Protein AF-A0A2V5NJH0-F1 (afdb_monomer)

Sequence (97 aa):
MKLWVPIMAPICLWAWLMHFCDLSFNIMPVLHPQGFVLHWFDLAGMALIGGVLAILFLKSFKAHPPYPQKDPRFAETLGVYVPPESATPAQSRGGAK

Solvent-accessible surface area (backbone atoms only — not comparable to full-atom values): 6266 Å² total; per-residue (Å²): 133,90,77,54,63,84,58,52,53,58,50,54,53,49,52,52,51,50,51,53,50,55,52,44,68,70,52,43,54,79,80,37,77,90,54,93,76,91,50,73,63,60,58,48,51,50,49,50,55,53,47,54,50,50,52,53,48,52,54,54,52,69,75,43,78,93,58,77,88,83,48,78,65,51,39,59,78,72,73,44,89,70,82,59,76,88,74,55,75,79,79,72,93,75,80,92,129

Radius of gyration: 25.59 Å; Cα contacts (8 Å, |Δi|>4): 16; chains: 1; bounding box: 43×33×78 Å

pLDDT: mean 79.06, std 15.82, range [35.06, 96.69]

Mean predicted aligned error: 12.41 Å

Foldseek 3Di:
DPDDPVVVVVVVVVVVVVVLVVVQVVPVCVVPVPDRDDDVVSVVVCCVVVVVVVVVVVVVCVVDDVADPPDPCSCVVVVHDDPPPVPDDPPDPDDDD

Structure (mmCIF, N/CA/C/O backbone):
data_AF-A0A2V5NJH0-F1
#
_entry.id   AF-A0A2V5NJH0-F1
#
loop_
_atom_site.group_PDB
_atom_site.id
_atom_site.type_symbol
_atom_site.label_atom_id
_atom_site.label_alt_id
_atom_site.label_comp_id
_atom_site.label_asym_id
_atom_site.label_entity_id
_atom_site.label_seq_id
_atom_site.pdbx_PDB_ins_code
_atom_site.Cartn_x
_atom_site.Cartn_y
_atom_site.Cartn_z
_atom_site.occupancy
_atom_site.B_iso_or_equiv
_atom_site.auth_seq_id
_atom_site.auth_comp_id
_atom_site.auth_asym_id
_atom_site.auth_atom_id
_atom_site.pdbx_PDB_model_num
ATOM 1 N N . MET A 1 1 ? 14.664 14.285 -11.490 1.00 48.03 1 MET A N 1
ATOM 2 C CA . MET A 1 1 ? 14.425 14.381 -10.032 1.00 48.03 1 MET A CA 1
ATOM 3 C C . MET A 1 1 ? 14.506 12.982 -9.435 1.00 48.03 1 MET A C 1
ATOM 5 O O . MET A 1 1 ? 13.625 12.175 -9.698 1.00 48.03 1 MET A O 1
ATOM 9 N N . LYS A 1 2 ? 15.585 12.643 -8.716 1.00 56.44 2 LYS A N 1
ATOM 10 C CA . LYS A 1 2 ? 15.694 11.360 -8.004 1.00 56.44 2 LYS A CA 1
ATOM 11 C C . LYS A 1 2 ? 14.805 11.470 -6.762 1.00 56.44 2 LYS A C 1
ATOM 13 O O . LYS A 1 2 ? 15.243 12.030 -5.767 1.00 56.44 2 LYS A O 1
ATOM 18 N N . LEU A 1 3 ? 13.550 11.034 -6.839 1.00 62.38 3 LEU A N 1
ATOM 19 C CA . LEU A 1 3 ? 12.717 10.862 -5.649 1.00 62.38 3 LEU A CA 1
ATOM 20 C C . LEU A 1 3 ? 13.295 9.690 -4.859 1.00 62.38 3 LEU A C 1
ATOM 22 O O . LEU A 1 3 ? 13.407 8.572 -5.362 1.00 62.38 3 LEU A O 1
ATOM 26 N N . TRP A 1 4 ? 13.754 9.978 -3.648 1.00 76.00 4 TRP A N 1
ATOM 27 C CA . TRP A 1 4 ? 14.340 8.977 -2.776 1.00 76.00 4 TRP A CA 1
ATOM 28 C C . TRP A 1 4 ? 13.206 8.072 -2.292 1.00 76.00 4 TRP A C 1
ATOM 30 O O . TRP A 1 4 ? 12.313 8.522 -1.577 1.00 76.00 4 TRP A O 1
ATOM 40 N N . VAL A 1 5 ? 13.252 6.790 -2.663 1.00 83.12 5 VAL A N 1
ATOM 41 C CA . VAL A 1 5 ? 12.379 5.733 -2.122 1.00 83.12 5 VAL A CA 1
ATOM 42 C C . VAL A 1 5 ? 12.178 5.840 -0.597 1.00 83.12 5 VAL A C 1
ATOM 44 O O . VAL A 1 5 ? 11.029 5.716 -0.169 1.00 83.12 5 VAL A O 1
ATOM 47 N N . PRO A 1 6 ? 13.203 6.155 0.234 1.00 86.12 6 PRO A N 1
ATOM 48 C CA . PRO A 1 6 ? 12.994 6.312 1.677 1.00 86.12 6 PRO A CA 1
ATOM 49 C C . PRO A 1 6 ? 12.105 7.497 2.084 1.00 86.12 6 PRO A C 1
ATOM 51 O O . PRO A 1 6 ? 11.636 7.510 3.212 1.00 86.12 6 PRO A O 1
ATOM 54 N N . ILE A 1 7 ? 11.850 8.473 1.207 1.00 89.19 7 ILE A N 1
ATOM 55 C CA . ILE A 1 7 ? 10.918 9.587 1.461 1.00 89.19 7 ILE A CA 1
ATOM 56 C C . ILE A 1 7 ? 9.512 9.244 0.953 1.00 89.19 7 ILE A C 1
ATOM 58 O O . ILE A 1 7 ? 8.523 9.571 1.602 1.00 89.19 7 ILE A O 1
ATOM 62 N N . MET A 1 8 ? 9.394 8.549 -0.182 1.00 89.56 8 MET A N 1
ATOM 63 C CA . MET A 1 8 ? 8.084 8.141 -0.709 1.00 89.56 8 MET A CA 1
ATOM 64 C C . MET A 1 8 ? 7.385 7.124 0.193 1.00 89.56 8 MET A C 1
ATOM 66 O O . MET A 1 8 ? 6.194 7.265 0.456 1.00 89.56 8 MET A O 1
ATOM 70 N N . ALA A 1 9 ? 8.117 6.121 0.681 1.00 89.81 9 ALA A N 1
ATOM 71 C CA . ALA A 1 9 ? 7.550 5.069 1.519 1.00 89.81 9 ALA A CA 1
ATOM 72 C C . ALA A 1 9 ? 6.801 5.602 2.763 1.00 89.81 9 ALA A C 1
ATOM 74 O O . ALA A 1 9 ? 5.638 5.230 2.938 1.00 89.81 9 ALA A O 1
ATOM 75 N N . PRO A 1 10 ? 7.377 6.493 3.601 1.00 92.81 10 PRO A N 1
ATOM 76 C CA . PRO A 1 10 ? 6.663 7.026 4.757 1.00 92.81 10 PRO A CA 1
ATOM 77 C C . PRO A 1 10 ? 5.470 7.898 4.359 1.00 92.81 10 PRO A C 1
ATOM 79 O O . PRO A 1 10 ? 4.452 7.847 5.038 1.00 92.81 10 PRO A O 1
ATOM 82 N N . ILE A 1 11 ? 5.540 8.645 3.251 1.00 93.19 11 ILE A N 1
ATOM 83 C CA . ILE A 1 11 ? 4.407 9.454 2.774 1.00 93.19 11 ILE A CA 1
ATOM 84 C C . ILE A 1 11 ? 3.248 8.558 2.329 1.00 93.19 11 ILE A C 1
ATOM 86 O O . ILE A 1 11 ? 2.103 8.826 2.684 1.00 93.19 11 ILE A O 1
ATOM 90 N N . CYS A 1 12 ? 3.524 7.478 1.594 1.00 91.75 12 CYS A N 1
ATOM 91 C CA . CYS A 1 12 ? 2.497 6.513 1.202 1.00 91.75 12 CYS A CA 1
ATOM 92 C C . CYS A 1 12 ? 1.846 5.857 2.425 1.00 91.75 12 CYS A C 1
ATOM 94 O O . CYS A 1 12 ? 0.622 5.764 2.482 1.00 91.75 12 CYS A O 1
ATOM 96 N N . LEU A 1 13 ? 2.644 5.450 3.419 1.00 92.19 13 LEU A N 1
ATOM 97 C CA . LEU A 1 13 ? 2.125 4.902 4.676 1.00 92.19 13 LEU A CA 1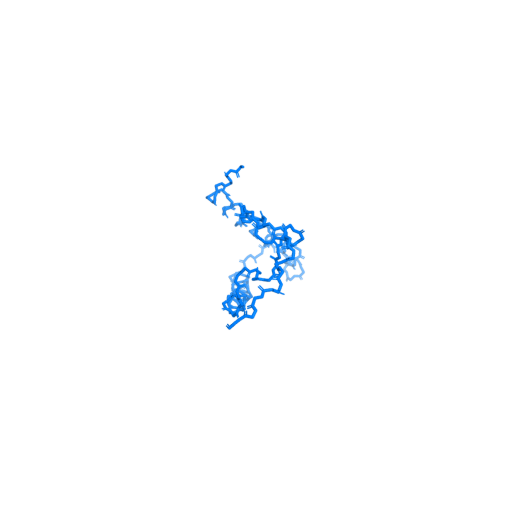
ATOM 98 C C . LEU A 1 13 ? 1.278 5.929 5.437 1.00 92.19 13 LEU A C 1
ATOM 100 O O . LEU A 1 13 ? 0.207 5.591 5.934 1.00 92.19 13 LEU A O 1
ATOM 104 N N . TRP A 1 14 ? 1.724 7.185 5.487 1.00 94.62 14 TRP A N 1
ATOM 105 C CA . TRP A 1 14 ? 1.000 8.271 6.142 1.00 94.62 14 TRP A CA 1
ATOM 106 C C . TRP A 1 14 ? -0.332 8.580 5.456 1.00 94.62 14 TRP A C 1
ATOM 108 O O . TRP A 1 14 ? -1.353 8.721 6.123 1.00 94.62 14 TRP A O 1
ATOM 118 N N . ALA A 1 15 ? -0.343 8.635 4.123 1.00 94.19 15 ALA A N 1
ATOM 119 C CA . ALA A 1 15 ? -1.562 8.819 3.344 1.00 94.19 15 ALA A CA 1
ATOM 120 C C . ALA A 1 15 ? -2.561 7.680 3.593 1.00 94.19 15 ALA A C 1
ATOM 122 O O . ALA A 1 15 ? -3.756 7.925 3.750 1.00 94.19 15 ALA A O 1
ATOM 123 N N . TRP A 1 16 ? -2.070 6.442 3.685 1.00 92.94 16 TRP A N 1
ATOM 124 C CA . TRP A 1 16 ? -2.909 5.282 3.971 1.00 92.94 16 TRP A CA 1
ATOM 125 C C . TRP A 1 16 ? -3.487 5.317 5.393 1.00 92.94 16 TRP A C 1
ATOM 127 O O . TRP A 1 16 ? -4.676 5.060 5.578 1.00 92.94 16 TRP A O 1
ATOM 137 N N . LEU A 1 17 ? -2.686 5.727 6.383 1.00 92.38 17 LEU A N 1
ATOM 138 C CA . LEU A 1 17 ? -3.143 5.937 7.759 1.00 92.38 17 LEU A CA 1
ATOM 139 C C . LEU A 1 17 ? -4.220 7.026 7.837 1.00 92.38 17 LEU A C 1
ATOM 141 O O . LEU A 1 17 ? -5.254 6.822 8.467 1.00 92.38 17 LEU A O 1
ATOM 145 N N . MET A 1 18 ? -4.016 8.157 7.161 1.00 94.88 18 MET A N 1
ATOM 146 C CA . MET A 1 18 ? -5.006 9.238 7.120 1.00 94.88 18 MET A CA 1
ATOM 147 C C . MET A 1 18 ? -6.313 8.792 6.465 1.00 94.88 18 MET A C 1
ATOM 149 O O . MET A 1 18 ? -7.386 9.126 6.960 1.00 94.88 18 MET A O 1
ATOM 153 N N . HIS A 1 19 ? -6.237 7.989 5.402 1.00 91.94 19 HIS A N 1
ATOM 154 C CA . HIS A 1 19 ? -7.422 7.422 4.766 1.00 91.94 19 HIS A CA 1
ATOM 155 C C . HIS A 1 19 ? -8.195 6.483 5.704 1.00 91.94 19 HIS A C 1
ATOM 157 O O . HIS A 1 19 ? -9.423 6.536 5.755 1.00 91.94 19 HIS A O 1
ATOM 163 N N . PHE A 1 20 ? -7.491 5.666 6.493 1.00 89.25 20 PHE A N 1
ATOM 164 C CA . PHE A 1 20 ? -8.121 4.835 7.518 1.00 89.25 20 PHE A CA 1
ATOM 165 C C . PHE A 1 20 ? -8.836 5.683 8.582 1.00 89.25 20 PHE A C 1
ATOM 167 O O . PHE A 1 20 ? -9.970 5.374 8.959 1.00 89.25 20 PHE A O 1
ATOM 174 N N . CYS A 1 21 ? -8.212 6.772 9.041 1.00 88.88 21 CYS A N 1
ATOM 175 C CA . CYS A 1 21 ? -8.837 7.699 9.983 1.00 88.88 21 CYS A CA 1
ATOM 176 C C . CYS A 1 21 ? -10.090 8.366 9.393 1.00 88.88 21 CYS A C 1
ATOM 178 O O . CYS A 1 21 ? -11.125 8.375 10.054 1.00 88.88 21 CYS A O 1
ATOM 180 N N . ASP A 1 22 ? -10.025 8.869 8.158 1.00 90.56 22 ASP A N 1
ATOM 181 C CA . ASP A 1 22 ? -11.156 9.506 7.467 1.00 90.56 22 ASP A CA 1
ATOM 182 C C . ASP A 1 22 ? -12.354 8.553 7.322 1.00 90.56 22 ASP A C 1
ATOM 184 O O . ASP A 1 22 ? -13.492 8.898 7.653 1.00 90.56 22 ASP A O 1
ATOM 188 N N . LEU A 1 23 ? -12.097 7.304 6.926 1.00 88.94 23 LEU A N 1
ATOM 189 C CA . LEU A 1 23 ? -13.133 6.278 6.836 1.00 88.94 23 LEU A CA 1
ATOM 190 C C . LEU A 1 23 ? -13.741 5.960 8.211 1.00 88.94 23 LEU A C 1
ATOM 192 O O . LEU A 1 23 ? -14.959 5.824 8.339 1.00 88.94 23 LEU A O 1
ATOM 196 N N . SER A 1 24 ? -12.902 5.891 9.248 1.00 86.25 24 SER A N 1
ATOM 197 C CA . SER A 1 24 ? -13.349 5.627 10.618 1.00 86.25 24 SER A CA 1
ATOM 198 C C . SER A 1 24 ? -14.249 6.750 11.138 1.00 86.25 24 SER A C 1
ATOM 200 O O . SER A 1 24 ? -15.299 6.464 11.703 1.00 86.25 24 SER A O 1
ATOM 202 N N . PHE A 1 25 ? -13.910 8.018 10.891 1.00 85.00 25 PHE A N 1
ATOM 203 C CA . PHE A 1 25 ? -14.760 9.149 11.284 1.00 85.00 25 PHE A CA 1
ATOM 204 C C . PHE A 1 25 ? -16.112 9.169 10.560 1.00 85.00 25 PHE A C 1
ATOM 206 O O . PHE A 1 25 ? -17.104 9.570 11.165 1.00 85.00 25 PHE A O 1
ATOM 213 N N . ASN A 1 26 ? -16.175 8.714 9.305 1.00 86.44 26 ASN A N 1
ATOM 214 C CA . ASN A 1 26 ? -17.427 8.661 8.546 1.00 86.44 26 ASN A CA 1
ATOM 215 C C . ASN A 1 26 ? -18.328 7.474 8.941 1.00 86.44 26 ASN A C 1
ATOM 217 O O . ASN A 1 26 ? -19.549 7.621 8.979 1.00 86.44 26 ASN A O 1
ATOM 221 N N . ILE A 1 27 ? -17.757 6.300 9.234 1.00 85.69 27 ILE A N 1
ATOM 222 C CA . ILE A 1 27 ? -18.529 5.062 9.471 1.00 85.69 27 ILE A CA 1
ATOM 223 C C . ILE A 1 27 ? -18.837 4.836 10.957 1.00 85.69 27 ILE A C 1
ATOM 225 O O . ILE A 1 27 ? -19.949 4.447 11.317 1.00 85.69 27 ILE A O 1
ATOM 229 N N . MET A 1 28 ? -17.867 5.078 11.840 1.00 81.00 28 MET A N 1
ATOM 230 C CA . MET A 1 28 ? -17.973 4.760 13.264 1.00 81.00 28 MET A CA 1
ATOM 231 C C . MET A 1 28 ? -19.117 5.460 14.025 1.00 81.00 28 MET A C 1
ATOM 233 O O . MET A 1 28 ? -19.727 4.776 14.852 1.00 81.00 28 MET A O 1
ATOM 237 N N . PRO A 1 29 ? -19.494 6.737 13.776 1.00 81.44 29 PRO A N 1
ATOM 238 C CA . PRO A 1 29 ? -20.579 7.375 14.532 1.00 81.44 29 PRO A CA 1
ATOM 239 C C . PRO A 1 29 ? -21.952 6.733 14.290 1.00 81.44 29 PRO A C 1
ATOM 241 O O . PRO A 1 29 ? -22.847 6.893 15.116 1.00 81.44 29 PRO A O 1
ATOM 244 N N . VAL A 1 30 ? -22.121 5.976 13.198 1.00 82.50 30 VAL A N 1
ATOM 245 C CA . VAL A 1 30 ? -23.343 5.193 12.947 1.00 82.50 30 VAL A CA 1
ATOM 246 C C . VAL A 1 30 ? -23.448 4.011 13.911 1.00 82.50 30 VAL A C 1
ATOM 248 O O . VAL A 1 30 ? -24.542 3.663 14.348 1.00 82.50 30 VAL A O 1
ATOM 251 N N . LEU A 1 31 ? -22.316 3.387 14.245 1.00 77.50 31 LEU A N 1
ATOM 252 C CA . LEU A 1 31 ? -22.278 2.171 15.052 1.00 77.50 31 LEU A CA 1
ATOM 253 C C . LEU A 1 31 ? -22.100 2.471 16.548 1.00 77.50 31 LEU A C 1
ATOM 255 O O . LEU A 1 31 ? -22.653 1.760 17.381 1.00 77.50 31 LEU A O 1
ATOM 259 N N . HIS A 1 32 ? -21.324 3.505 16.887 1.00 77.81 32 HIS A N 1
ATOM 260 C CA . HIS A 1 32 ? -20.991 3.895 18.260 1.00 77.81 32 HIS A CA 1
ATOM 261 C C . HIS A 1 32 ? -21.197 5.410 18.440 1.00 77.81 32 HIS A C 1
ATOM 263 O O . HIS A 1 32 ? -20.248 6.188 18.332 1.00 77.81 32 HIS A O 1
ATOM 269 N N . PRO A 1 33 ? -22.431 5.864 18.726 1.00 74.94 33 PRO A N 1
ATOM 270 C CA . PRO A 1 33 ? -22.726 7.290 18.881 1.00 74.94 33 PRO A CA 1
ATOM 271 C C . PRO A 1 33 ? -22.087 7.931 20.128 1.00 74.94 33 PRO A C 1
ATOM 273 O O . PRO A 1 33 ? -22.057 9.154 20.239 1.00 74.94 33 PRO A O 1
ATOM 276 N N . GLN A 1 34 ? -21.568 7.137 21.073 1.00 74.1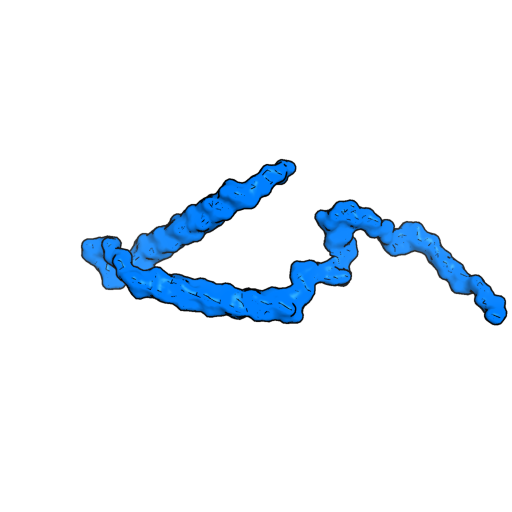2 34 GLN A N 1
ATOM 277 C CA . GLN A 1 34 ? -20.982 7.608 22.335 1.00 74.12 34 GLN A CA 1
ATOM 278 C C . GLN A 1 34 ? -19.503 8.026 22.234 1.00 74.12 34 GLN A C 1
ATOM 280 O O . GLN A 1 34 ? -18.961 8.542 23.212 1.00 74.12 34 GLN A O 1
ATOM 285 N N . GLY A 1 35 ? -18.844 7.830 21.088 1.00 69.44 35 GLY A N 1
ATOM 286 C CA . GLY A 1 35 ? -17.470 8.288 20.870 1.00 69.44 35 GLY A CA 1
ATOM 287 C C . GLY A 1 35 ? -16.648 7.383 19.955 1.00 69.44 35 GLY A C 1
ATOM 288 O O . GLY A 1 35 ? -17.126 6.374 19.444 1.00 69.44 35 GLY A O 1
ATOM 289 N N . PHE A 1 36 ? -15.383 7.754 19.758 1.00 74.75 36 PHE A N 1
ATOM 290 C CA . PHE A 1 36 ? -14.439 6.989 18.946 1.00 74.75 36 PHE A CA 1
ATOM 291 C C . PHE A 1 36 ? -13.874 5.808 19.746 1.00 74.75 36 PHE A C 1
ATOM 293 O O . PHE A 1 36 ? -13.162 6.012 20.731 1.00 74.75 36 PHE A O 1
ATOM 300 N N . VAL A 1 37 ? -14.179 4.577 19.328 1.00 80.75 37 VAL A N 1
ATOM 301 C CA . VAL A 1 37 ? -13.742 3.346 20.008 1.00 80.75 37 VAL A CA 1
ATOM 302 C C . VAL A 1 37 ? -12.947 2.483 19.042 1.00 80.75 37 VAL A C 1
ATOM 304 O O . VAL A 1 37 ? -13.512 1.671 18.324 1.00 80.75 37 VAL A O 1
ATOM 307 N N . LEU A 1 38 ? -11.624 2.633 19.025 1.00 78.25 38 LEU A N 1
ATOM 308 C CA . LEU A 1 38 ? -10.773 1.822 18.156 1.00 78.25 38 LEU A CA 1
ATOM 309 C C . LEU A 1 38 ? -10.691 0.391 18.701 1.00 78.25 38 LEU A C 1
ATOM 311 O O . LEU A 1 38 ? -10.094 0.158 19.757 1.00 78.25 38 LEU A O 1
ATOM 315 N N . HIS A 1 39 ? -11.294 -0.564 17.994 1.00 83.94 39 HIS A N 1
ATOM 316 C CA . HIS A 1 39 ? -11.285 -1.966 18.387 1.00 83.94 39 HIS A CA 1
ATOM 317 C C . HIS A 1 39 ? -10.263 -2.751 17.560 1.00 83.94 39 HIS A C 1
ATOM 319 O O . HIS A 1 39 ? -10.013 -2.473 16.388 1.00 83.94 39 HIS A O 1
ATOM 325 N N . TRP A 1 40 ? -9.695 -3.812 18.136 1.00 86.56 40 TRP A N 1
ATOM 326 C CA . TRP A 1 40 ? -8.760 -4.678 17.404 1.00 86.56 40 TRP A CA 1
ATOM 327 C C . TRP A 1 40 ? -9.404 -5.338 16.169 1.00 86.56 40 TRP A C 1
ATOM 329 O O . TRP A 1 40 ? -8.719 -5.674 15.204 1.00 86.56 40 TRP A O 1
ATOM 339 N N . PHE A 1 41 ? -10.735 -5.479 16.170 1.00 86.62 41 PHE A N 1
ATOM 340 C CA . PHE A 1 41 ? -11.486 -5.979 15.014 1.00 86.62 41 PHE A CA 1
ATOM 341 C C . PHE A 1 41 ? -11.407 -5.047 13.800 1.00 86.62 41 PHE A C 1
ATOM 343 O O . PHE A 1 41 ? -11.430 -5.554 12.682 1.00 86.62 41 PHE A O 1
ATOM 350 N N . ASP A 1 42 ? -11.239 -3.735 13.988 1.00 85.94 42 ASP A N 1
ATOM 351 C CA . ASP A 1 42 ? -11.107 -2.785 12.876 1.00 85.94 42 ASP A CA 1
ATOM 352 C C . ASP A 1 42 ? -9.794 -3.026 12.118 1.00 85.94 42 ASP A C 1
ATOM 354 O O . ASP A 1 42 ? -9.763 -3.124 10.888 1.00 85.94 42 ASP A O 1
ATOM 358 N N . LEU A 1 43 ? -8.707 -3.237 12.868 1.00 88.06 43 LEU A N 1
ATOM 359 C CA . LEU A 1 43 ? -7.406 -3.606 12.308 1.00 88.06 43 LEU A CA 1
ATOM 360 C C . LEU A 1 43 ? -7.430 -5.011 11.700 1.00 88.06 43 LEU A C 1
ATOM 362 O O . LEU A 1 43 ? -6.864 -5.221 10.627 1.00 88.06 43 LEU A O 1
ATOM 366 N N . ALA A 1 44 ? -8.103 -5.968 12.346 1.00 91.12 44 ALA A N 1
ATOM 367 C CA . ALA A 1 44 ? -8.239 -7.327 11.826 1.00 91.12 44 ALA A CA 1
ATOM 368 C C . ALA A 1 44 ? -9.043 -7.364 10.515 1.00 91.12 44 ALA A C 1
ATOM 370 O O . ALA A 1 44 ? -8.649 -8.056 9.577 1.00 91.12 44 ALA A O 1
ATOM 371 N N . GLY A 1 45 ? -10.129 -6.591 10.418 1.00 89.75 45 GLY A N 1
ATOM 372 C CA . GLY A 1 45 ? -10.929 -6.454 9.201 1.00 89.75 45 GLY A CA 1
ATOM 373 C C . GLY A 1 45 ? -10.129 -5.825 8.062 1.00 89.75 45 GLY A C 1
ATOM 374 O O . GLY A 1 45 ? -10.115 -6.355 6.948 1.00 89.75 45 GLY A O 1
ATOM 375 N N . MET A 1 46 ? -9.380 -4.758 8.354 1.00 89.38 46 MET A N 1
ATOM 376 C CA . MET A 1 46 ? -8.481 -4.132 7.384 1.00 89.38 46 MET A CA 1
ATOM 377 C C . MET A 1 46 ? -7.383 -5.098 6.916 1.00 89.38 46 MET A C 1
ATOM 379 O O . MET A 1 46 ? -7.128 -5.202 5.716 1.00 89.38 46 MET A O 1
ATOM 383 N N . ALA A 1 47 ? -6.762 -5.839 7.836 1.00 91.56 47 ALA A N 1
ATOM 384 C CA . ALA A 1 47 ? -5.735 -6.825 7.511 1.00 91.56 47 ALA A CA 1
ATOM 385 C C . ALA A 1 47 ? -6.293 -7.992 6.685 1.00 91.56 47 ALA A C 1
ATOM 387 O O . ALA A 1 47 ? -5.622 -8.462 5.767 1.00 91.56 47 ALA A O 1
ATOM 388 N N . LEU A 1 48 ? -7.522 -8.434 6.960 1.00 94.38 48 LEU A N 1
ATOM 389 C CA . LEU A 1 48 ? -8.185 -9.489 6.197 1.00 94.38 48 LEU A CA 1
ATOM 390 C C . LEU A 1 48 ? -8.471 -9.031 4.766 1.00 94.38 48 LEU A C 1
ATOM 392 O O . LEU A 1 48 ? -8.049 -9.693 3.821 1.00 94.38 48 LEU A O 1
ATOM 396 N N . ILE A 1 49 ? -9.139 -7.890 4.589 1.00 93.94 49 ILE A N 1
ATOM 397 C CA . ILE A 1 49 ? -9.499 -7.389 3.254 1.00 93.94 49 ILE A CA 1
ATOM 398 C C . ILE A 1 49 ? -8.234 -7.015 2.475 1.00 93.94 49 ILE A C 1
ATOM 400 O O . ILE A 1 49 ? -8.043 -7.470 1.345 1.00 93.94 49 ILE A O 1
ATOM 404 N N . GLY A 1 50 ? -7.338 -6.243 3.092 1.00 93.19 50 GLY A N 1
ATOM 405 C CA . GLY A 1 50 ? -6.067 -5.847 2.492 1.00 93.19 50 GLY A CA 1
ATOM 406 C C . GLY 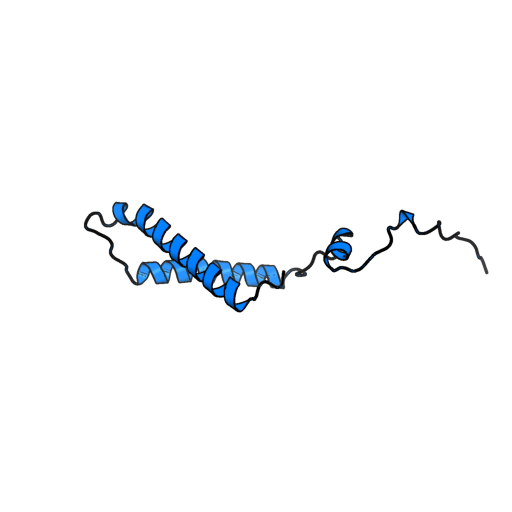A 1 50 ? -5.186 -7.050 2.155 1.00 93.19 50 GLY A C 1
ATOM 407 O O . GLY A 1 50 ? -4.621 -7.109 1.065 1.00 93.19 50 GLY A O 1
ATOM 408 N N . GLY A 1 51 ? -5.121 -8.047 3.039 1.00 94.00 51 GLY A N 1
ATOM 409 C CA . GLY A 1 51 ? -4.369 -9.282 2.828 1.00 94.00 51 GLY A CA 1
ATOM 410 C C . GLY A 1 51 ? -4.924 -10.125 1.681 1.00 94.00 51 GLY A C 1
ATOM 411 O O . GLY A 1 51 ? -4.165 -10.538 0.804 1.00 94.00 51 GLY A O 1
ATOM 412 N N . VAL A 1 52 ? -6.243 -10.335 1.631 1.00 96.69 52 VAL A N 1
ATOM 413 C CA . VAL A 1 52 ? -6.901 -11.070 0.537 1.00 96.69 52 VAL A CA 1
ATOM 414 C C . VAL A 1 52 ? -6.651 -10.374 -0.803 1.00 96.69 52 VAL A C 1
ATOM 416 O O . VAL A 1 52 ? -6.234 -11.026 -1.763 1.00 96.69 52 VAL A O 1
ATOM 419 N N . LEU A 1 53 ? -6.829 -9.051 -0.868 1.00 95.81 53 LEU A N 1
ATOM 420 C CA . LEU A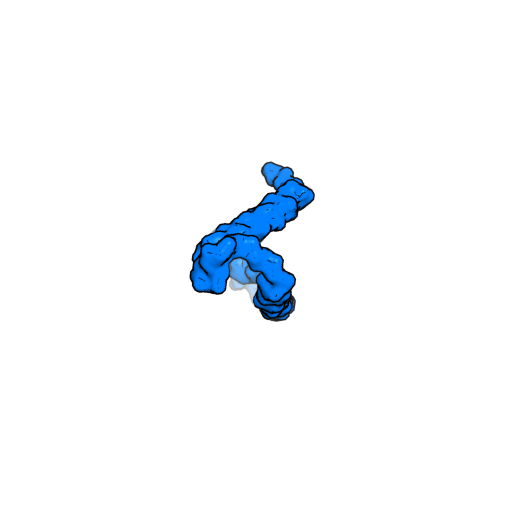 1 53 ? -6.561 -8.269 -2.077 1.00 95.81 53 LEU A CA 1
ATOM 421 C C . LEU A 1 53 ? -5.085 -8.321 -2.478 1.00 95.81 53 LEU A C 1
ATOM 423 O O . LEU A 1 53 ? -4.789 -8.509 -3.656 1.00 95.81 53 LEU A O 1
ATOM 427 N N . ALA A 1 54 ? -4.158 -8.223 -1.524 1.00 95.00 54 ALA A N 1
ATOM 428 C CA . ALA A 1 54 ? -2.727 -8.323 -1.792 1.00 95.00 54 ALA A CA 1
ATOM 429 C C . ALA A 1 54 ? -2.343 -9.702 -2.349 1.00 95.00 54 ALA A C 1
ATOM 431 O O . ALA A 1 54 ? -1.579 -9.784 -3.310 1.00 95.00 54 ALA A O 1
ATOM 432 N N . ILE A 1 55 ? -2.902 -10.788 -1.805 1.00 96.19 55 ILE A N 1
ATOM 433 C CA . ILE A 1 55 ? -2.673 -12.150 -2.308 1.00 96.19 55 ILE A CA 1
ATOM 434 C C . ILE A 1 55 ? -3.209 -12.292 -3.737 1.00 96.19 55 ILE A C 1
ATOM 436 O O . ILE A 1 55 ? -2.508 -12.813 -4.608 1.00 96.19 55 ILE A O 1
ATOM 440 N N . LEU A 1 56 ? -4.430 -11.816 -4.001 1.00 95.62 56 LEU A N 1
ATOM 441 C CA . LEU A 1 56 ? -5.037 -11.861 -5.335 1.00 95.62 56 LEU A CA 1
ATOM 442 C C . LEU A 1 56 ? -4.264 -11.009 -6.347 1.00 95.62 56 LEU A C 1
ATOM 444 O O . LEU A 1 56 ? -4.018 -11.463 -7.469 1.00 95.62 56 LEU A O 1
ATOM 448 N N . PHE A 1 57 ? -3.834 -9.816 -5.938 1.00 93.75 57 PHE A N 1
ATOM 449 C CA . PHE A 1 57 ? -2.975 -8.944 -6.728 1.00 93.75 57 PHE A CA 1
ATOM 450 C C . PHE A 1 57 ? -1.663 -9.649 -7.060 1.00 93.75 57 PHE A C 1
ATOM 452 O O . PHE A 1 57 ? -1.306 -9.748 -8.229 1.00 93.75 57 PHE A O 1
ATOM 459 N N . LEU A 1 58 ? -0.983 -10.225 -6.067 1.00 95.06 58 LEU A N 1
ATOM 460 C CA . LEU A 1 58 ? 0.300 -10.890 -6.271 1.00 95.06 58 LEU A CA 1
ATOM 461 C C . LEU A 1 58 ? 0.166 -12.138 -7.154 1.00 95.06 58 LEU A C 1
ATOM 463 O O . LEU A 1 58 ? 1.046 -12.412 -7.970 1.00 95.06 58 LEU A O 1
ATOM 467 N N . LYS A 1 59 ? -0.944 -12.876 -7.035 1.00 95.38 59 LYS A N 1
ATOM 468 C CA . LYS A 1 59 ? -1.252 -14.012 -7.915 1.00 95.38 59 LYS A CA 1
ATOM 469 C C . LYS A 1 59 ? -1.448 -13.555 -9.362 1.00 95.38 59 LYS A C 1
ATOM 471 O O . LYS A 1 59 ? -0.895 -14.163 -10.273 1.00 95.38 59 LYS A O 1
ATOM 476 N N . SER A 1 60 ? -2.187 -12.466 -9.562 1.00 91.94 60 SER A N 1
ATOM 477 C CA . SER A 1 60 ? -2.470 -11.906 -10.891 1.00 91.94 60 SER A CA 1
ATOM 478 C C . SER A 1 60 ? -1.230 -11.275 -11.526 1.00 91.94 60 SER A C 1
ATOM 480 O O . SER A 1 60 ? -0.992 -11.453 -12.720 1.00 91.94 60 SER A O 1
ATOM 482 N N . PHE A 1 61 ? -0.411 -10.607 -10.712 1.00 92.38 61 PHE A N 1
ATOM 483 C CA . PHE A 1 61 ? 0.848 -9.987 -11.110 1.00 92.38 61 PHE A CA 1
ATOM 484 C C . PHE A 1 61 ? 1.888 -11.026 -11.535 1.00 92.38 61 PHE A C 1
ATOM 486 O O . PHE A 1 61 ? 2.588 -10.821 -12.515 1.00 92.38 61 PHE A O 1
ATOM 493 N N . LYS A 1 62 ? 1.966 -12.174 -10.850 1.00 91.12 62 LYS A N 1
ATOM 494 C CA . LYS A 1 62 ? 2.854 -13.282 -11.250 1.00 91.12 62 LYS A CA 1
ATOM 495 C C . LYS A 1 62 ? 2.390 -14.003 -12.518 1.00 91.12 62 LYS A C 1
ATOM 497 O O . LYS A 1 62 ? 3.214 -14.594 -13.206 1.00 91.12 62 LYS A O 1
ATOM 502 N N . ALA A 1 63 ? 1.089 -13.992 -12.803 1.00 92.88 63 ALA A N 1
ATOM 503 C CA . ALA A 1 63 ? 0.522 -14.679 -13.960 1.00 92.88 63 ALA A CA 1
ATOM 504 C C . ALA A 1 63 ? 0.770 -13.946 -15.291 1.00 92.88 63 ALA A C 1
ATOM 506 O O . ALA A 1 63 ? 0.641 -14.563 -16.346 1.00 92.88 63 ALA A O 1
ATOM 507 N N . HIS A 1 64 ? 1.128 -12.657 -15.258 1.00 89.44 64 HIS A N 1
ATOM 508 C CA . HIS A 1 64 ? 1.321 -11.835 -16.452 1.00 89.44 64 HIS A CA 1
ATOM 509 C C . HIS A 1 64 ? 2.705 -11.179 -16.459 1.00 89.44 64 HIS A C 1
ATOM 511 O O . HIS A 1 64 ? 3.247 -10.874 -15.397 1.00 89.44 64 HIS A O 1
ATOM 517 N N . PRO A 1 65 ? 3.287 -10.917 -17.643 1.00 86.31 65 PRO A N 1
ATOM 518 C CA . PRO A 1 65 ? 4.499 -10.117 -17.740 1.00 86.31 65 PRO A CA 1
ATOM 519 C C . PRO A 1 65 ? 4.296 -8.748 -17.060 1.00 86.31 65 PRO A C 1
ATOM 521 O O . PRO A 1 65 ? 3.331 -8.060 -17.394 1.00 86.31 65 PRO A O 1
ATOM 524 N N . PRO A 1 66 ? 5.199 -8.314 -16.156 1.00 83.88 66 PRO A N 1
ATOM 525 C CA . PRO A 1 66 ? 5.094 -7.018 -15.471 1.00 83.88 66 PRO A CA 1
ATOM 526 C C . PRO A 1 66 ? 5.121 -5.810 -16.412 1.00 83.88 66 PRO A C 1
ATOM 528 O O . PRO A 1 66 ? 4.700 -4.718 -16.041 1.00 83.88 66 PRO A O 1
ATOM 5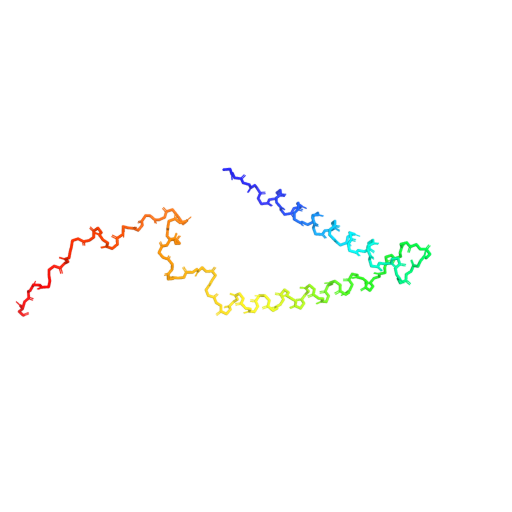31 N N . TYR A 1 67 ? 5.648 -6.012 -17.619 1.00 82.81 67 TYR A N 1
ATOM 532 C CA . TYR A 1 67 ? 5.836 -4.984 -18.626 1.00 82.81 67 T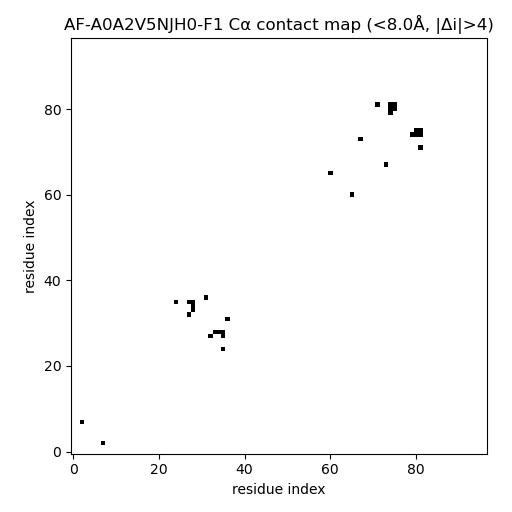YR A CA 1
ATOM 533 C C . TYR A 1 67 ? 5.103 -5.346 -19.920 1.00 82.81 67 TYR A C 1
ATOM 535 O O . TYR A 1 67 ? 5.169 -6.508 -20.349 1.00 82.81 67 TYR A O 1
ATOM 543 N N . PRO A 1 68 ? 4.457 -4.368 -20.581 1.00 82.81 68 PRO A N 1
ATOM 544 C CA . PRO A 1 68 ? 3.786 -4.588 -21.854 1.00 82.81 68 PRO A CA 1
ATOM 545 C C . PRO A 1 68 ? 4.810 -4.981 -22.928 1.00 82.81 68 PRO A C 1
ATOM 547 O O . PRO A 1 68 ? 5.661 -4.194 -23.319 1.00 82.81 68 PRO A O 1
ATOM 550 N N . GLN A 1 69 ? 4.731 -6.225 -23.408 1.00 81.81 69 GLN A N 1
ATOM 551 C CA . GLN A 1 69 ? 5.715 -6.786 -24.349 1.00 81.81 69 GLN A CA 1
ATOM 552 C C . GLN A 1 69 ? 5.522 -6.326 -25.802 1.00 81.81 69 GLN A C 1
ATOM 554 O O . GLN A 1 69 ? 6.436 -6.441 -26.608 1.00 81.81 69 GLN A O 1
ATOM 559 N N . LYS A 1 70 ? 4.318 -5.867 -26.163 1.00 77.81 70 LYS A N 1
ATOM 560 C CA . LYS A 1 70 ? 3.922 -5.575 -27.554 1.00 77.81 70 LYS A CA 1
ATOM 561 C C . LYS A 1 70 ? 3.634 -4.094 -27.815 1.00 77.81 70 LYS A C 1
ATOM 563 O O . LYS A 1 70 ? 3.109 -3.767 -28.872 1.00 77.81 70 LYS A O 1
ATOM 568 N N . ASP A 1 71 ? 3.923 -3.215 -26.858 1.00 79.38 71 ASP A N 1
ATOM 569 C CA . ASP A 1 71 ? 3.687 -1.780 -27.019 1.00 79.38 71 ASP A CA 1
ATOM 570 C C . ASP A 1 71 ? 4.957 -1.092 -27.559 1.00 79.38 71 ASP A C 1
ATOM 572 O O . ASP A 1 71 ? 5.968 -1.061 -26.853 1.00 79.38 71 ASP A O 1
ATOM 576 N N . PRO A 1 72 ? 4.943 -0.532 -28.785 1.00 70.38 72 PRO A N 1
ATOM 577 C CA . PRO A 1 72 ? 6.107 0.139 -29.366 1.00 70.38 72 PRO A CA 1
ATOM 578 C C . PRO A 1 72 ? 6.536 1.389 -28.582 1.00 70.38 72 PRO A C 1
ATOM 580 O O . PRO A 1 72 ? 7.720 1.724 -28.570 1.00 70.38 72 PRO A O 1
ATOM 583 N N . ARG A 1 73 ? 5.616 2.051 -27.866 1.00 75.94 73 ARG A N 1
ATOM 584 C CA . ARG A 1 73 ? 5.922 3.245 -27.057 1.00 75.94 73 ARG A CA 1
ATOM 585 C C . ARG A 1 73 ? 6.594 2.891 -25.733 1.00 75.94 73 ARG A C 1
ATOM 587 O O . ARG A 1 73 ? 7.200 3.748 -25.096 1.00 75.94 73 ARG A O 1
ATOM 594 N N . PHE A 1 74 ? 6.537 1.625 -25.318 1.00 74.12 74 PHE A N 1
ATOM 595 C CA . PHE A 1 74 ? 7.213 1.161 -24.110 1.00 74.12 74 PHE A CA 1
ATOM 596 C C . PHE A 1 74 ? 8.739 1.315 -24.215 1.00 74.12 74 PHE A C 1
ATOM 598 O O . PHE A 1 74 ? 9.383 1.714 -23.243 1.00 74.12 74 PHE A O 1
ATOM 605 N N . ALA A 1 75 ? 9.315 1.108 -25.405 1.00 71.69 75 ALA A N 1
ATOM 606 C CA . ALA A 1 75 ? 10.745 1.309 -25.641 1.00 71.69 75 ALA A CA 1
ATOM 607 C C . ALA A 1 75 ? 11.180 2.773 -25.433 1.00 71.69 75 ALA A C 1
ATOM 609 O O . ALA A 1 75 ? 12.213 3.027 -24.809 1.00 71.69 75 ALA A O 1
ATOM 610 N N . GLU A 1 76 ? 10.339 3.730 -25.841 1.00 74.25 76 GLU A N 1
ATOM 611 C CA . GLU A 1 76 ? 10.564 5.163 -25.618 1.00 74.25 76 GLU A CA 1
ATOM 612 C C . GLU A 1 76 ? 10.623 5.491 -24.115 1.00 74.25 76 GLU A C 1
ATOM 614 O O . GLU A 1 76 ? 11.488 6.250 -23.678 1.00 74.25 76 GLU A O 1
ATOM 619 N N . THR A 1 77 ? 9.752 4.873 -23.300 1.00 76.50 77 THR A N 1
ATOM 620 C CA . THR A 1 77 ? 9.726 5.092 -21.837 1.00 76.50 77 THR A CA 1
ATOM 621 C C . THR A 1 77 ? 10.935 4.509 -21.107 1.00 76.50 77 THR A C 1
ATOM 623 O O . THR A 1 77 ? 11.336 5.034 -20.068 1.00 76.50 77 THR A O 1
ATOM 626 N N . LEU A 1 78 ? 11.545 3.455 -21.656 1.00 78.56 78 LEU A N 1
ATOM 627 C CA . LEU A 1 78 ? 12.770 2.853 -21.127 1.00 78.56 78 LEU A CA 1
ATOM 628 C C . LEU A 1 78 ? 14.040 3.604 -21.561 1.00 78.56 78 LEU A C 1
ATOM 630 O O . LEU A 1 78 ? 15.138 3.222 -21.158 1.00 78.56 78 LEU A O 1
ATOM 634 N N . GLY A 1 79 ? 13.909 4.660 -22.373 1.00 68.94 79 GLY A N 1
ATOM 635 C CA . GLY A 1 79 ? 15.043 5.395 -22.935 1.00 68.94 79 GLY A CA 1
ATOM 636 C C . GLY A 1 79 ? 15.783 4.629 -24.036 1.00 68.94 79 GLY A C 1
ATOM 637 O O . GLY A 1 79 ? 16.901 5.001 -24.391 1.00 68.94 79 GLY A O 1
ATOM 638 N N . VAL A 1 80 ? 15.180 3.564 -24.576 1.00 69.69 80 VAL A N 1
ATOM 639 C CA . VAL A 1 80 ? 15.731 2.768 -25.676 1.00 69.69 80 VAL A CA 1
ATOM 640 C C . VAL A 1 80 ? 15.119 3.281 -26.978 1.00 69.69 80 VAL A C 1
ATOM 642 O O . VAL A 1 80 ? 13.938 3.076 -27.242 1.00 69.69 80 VAL A O 1
ATOM 645 N N . TYR A 1 81 ? 15.915 3.967 -27.801 1.00 61.50 81 TYR A N 1
ATOM 646 C CA . TYR A 1 81 ? 15.461 4.413 -29.118 1.00 61.50 81 TYR A CA 1
ATOM 647 C C . TYR A 1 81 ? 15.240 3.201 -30.030 1.00 61.50 81 TYR A C 1
ATOM 649 O O . TYR A 1 81 ? 16.196 2.531 -30.423 1.00 61.50 81 TYR A O 1
ATOM 657 N N . VAL A 1 82 ? 13.981 2.927 -30.367 1.00 63.44 82 VAL A N 1
ATOM 658 C CA . VAL A 1 82 ? 13.611 1.968 -31.412 1.00 63.44 82 VAL A CA 1
ATOM 659 C C . VAL A 1 82 ? 13.278 2.779 -32.666 1.00 63.44 82 VAL A C 1
ATOM 661 O O . VAL A 1 82 ? 12.325 3.559 -32.634 1.00 63.44 82 VAL A O 1
ATOM 664 N N . PRO A 1 83 ? 14.058 2.653 -33.758 1.00 63.34 83 PRO A N 1
ATOM 665 C CA . PRO A 1 83 ? 13.734 3.307 -35.019 1.00 63.34 83 PRO A CA 1
ATOM 666 C C . PRO A 1 83 ? 12.335 2.871 -35.484 1.00 63.34 83 PRO A C 1
ATOM 668 O O . PRO A 1 83 ? 12.038 1.674 -35.440 1.00 63.34 83 PRO A O 1
ATOM 671 N N . PRO A 1 84 ? 11.468 3.795 -35.930 1.00 64.06 84 PRO A N 1
ATOM 672 C CA . PRO A 1 84 ? 10.156 3.427 -36.443 1.00 64.06 84 PRO A CA 1
ATOM 673 C C . PRO A 1 84 ? 10.314 2.544 -37.687 1.00 64.06 84 PRO A C 1
ATOM 675 O O . PRO A 1 84 ? 11.203 2.764 -38.507 1.00 64.06 84 PRO A O 1
ATOM 678 N N . GLU A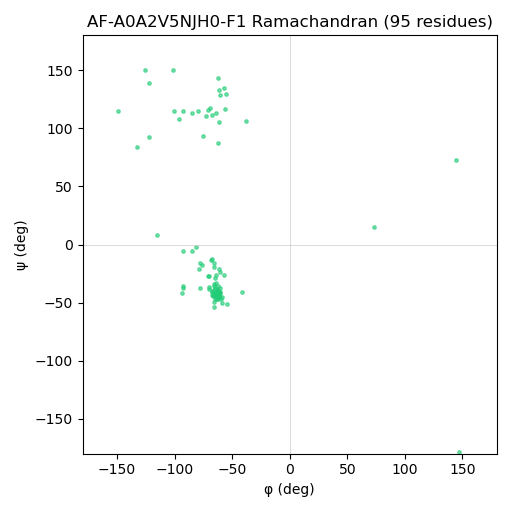 1 85 ? 9.435 1.556 -37.855 1.00 61.12 85 GLU A N 1
ATOM 679 C CA . GLU A 1 85 ? 9.467 0.612 -38.986 1.00 61.12 85 GLU A CA 1
ATOM 680 C C . GLU A 1 85 ? 9.410 1.336 -40.351 1.00 61.12 85 GLU A C 1
ATOM 682 O O . GLU A 1 85 ? 9.996 0.881 -41.330 1.00 61.12 85 GLU A O 1
ATOM 687 N N . SER A 1 86 ? 8.820 2.539 -40.386 1.00 61.03 86 SER A N 1
ATOM 688 C CA . SER A 1 86 ? 8.794 3.448 -41.541 1.00 61.03 86 SER A CA 1
ATOM 689 C C . SER A 1 86 ? 10.152 4.055 -41.929 1.00 61.03 86 SER A C 1
ATOM 691 O O . SER A 1 86 ? 10.260 4.636 -43.008 1.00 61.03 86 SER A O 1
ATOM 693 N N . ALA A 1 87 ? 11.181 3.933 -41.085 1.00 57.19 87 ALA A N 1
ATOM 694 C CA . ALA A 1 87 ? 12.552 4.357 -41.376 1.00 57.19 87 ALA A CA 1
ATOM 695 C C . ALA A 1 87 ? 13.421 3.229 -41.964 1.00 57.19 87 ALA A C 1
ATOM 697 O O . ALA A 1 87 ? 14.556 3.489 -42.366 1.00 57.19 87 ALA A O 1
ATOM 698 N N . THR A 1 88 ? 12.909 1.994 -42.048 1.00 50.19 88 THR A N 1
ATOM 699 C CA . THR A 1 88 ? 13.581 0.918 -42.788 1.00 50.19 88 THR A CA 1
ATOM 700 C C . THR A 1 88 ? 13.176 1.034 -44.259 1.00 50.19 88 THR A C 1
ATOM 702 O O . THR A 1 88 ? 12.003 0.821 -44.573 1.00 50.19 88 THR A O 1
ATOM 705 N N . PRO A 1 89 ? 14.087 1.372 -45.194 1.00 46.09 89 PRO A N 1
ATOM 706 C CA . PRO A 1 89 ? 13.759 1.276 -46.608 1.00 46.09 89 PRO A CA 1
ATOM 707 C C . PRO A 1 89 ? 13.432 -0.190 -46.890 1.00 46.09 89 PRO A C 1
ATOM 709 O O . PRO A 1 89 ? 14.191 -1.069 -46.486 1.00 46.09 89 PRO A O 1
ATOM 712 N N . ALA A 1 90 ? 12.282 -0.438 -47.525 1.00 51.19 90 ALA A N 1
ATOM 713 C CA . ALA A 1 90 ? 11.791 -1.762 -47.887 1.00 51.19 90 ALA A CA 1
ATOM 714 C C . ALA A 1 90 ? 12.953 -2.658 -48.336 1.00 51.19 90 ALA A C 1
ATOM 716 O O . ALA A 1 90 ? 13.518 -2.455 -49.413 1.00 51.19 90 ALA A O 1
ATOM 717 N N . GLN A 1 91 ? 13.344 -3.612 -47.485 1.00 52.56 91 GLN A N 1
ATOM 718 C CA . GLN A 1 91 ? 14.406 -4.551 -47.802 1.00 52.56 91 GLN A CA 1
ATOM 719 C C . GLN A 1 91 ? 13.932 -5.335 -49.022 1.00 52.56 91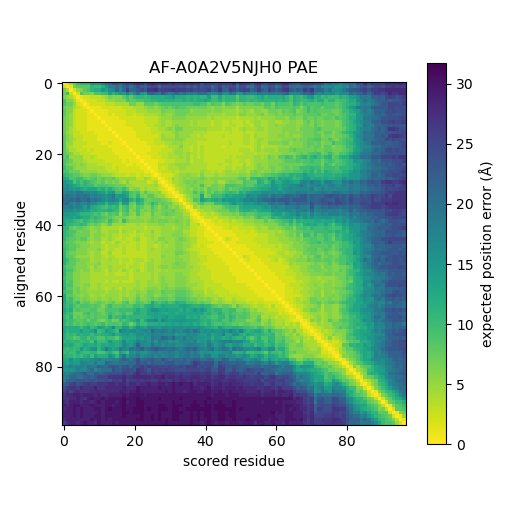 GLN A C 1
ATOM 721 O O . GLN A 1 91 ? 12.998 -6.137 -48.949 1.00 52.56 91 GLN A O 1
ATOM 726 N N . SER A 1 92 ? 14.523 -5.013 -50.174 1.00 43.38 92 SER A N 1
ATOM 727 C CA . SER A 1 92 ? 14.157 -5.593 -51.451 1.00 43.38 92 SER A CA 1
ATOM 728 C C . SER A 1 92 ? 14.283 -7.103 -51.342 1.00 43.38 92 SER A C 1
ATOM 730 O O . SER A 1 92 ? 15.371 -7.646 -51.141 1.00 43.38 92 SER A O 1
ATOM 732 N N . ARG A 1 93 ? 13.148 -7.776 -51.488 1.00 46.22 93 ARG A N 1
ATOM 733 C CA . ARG A 1 93 ? 13.046 -9.206 -51.731 1.00 46.22 93 ARG A CA 1
ATOM 734 C C . ARG A 1 93 ? 13.722 -9.487 -53.078 1.00 46.22 93 ARG A C 1
ATOM 736 O O . ARG A 1 93 ? 13.084 -9.424 -54.122 1.00 46.22 93 ARG A O 1
ATOM 743 N N . GLY A 1 94 ? 15.031 -9.710 -53.058 1.00 45.53 94 GLY A N 1
ATOM 744 C CA . GLY A 1 94 ? 15.844 -9.921 -54.248 1.00 45.53 94 GLY A CA 1
ATOM 745 C C . GLY A 1 94 ? 17.011 -10.842 -53.935 1.00 45.53 94 GLY A C 1
ATOM 746 O O . GLY A 1 94 ? 17.890 -10.479 -53.162 1.00 45.53 94 GLY A O 1
ATOM 747 N N . GLY A 1 95 ? 17.009 -12.026 -54.547 1.00 35.06 95 GLY A N 1
ATOM 748 C CA . GLY A 1 95 ? 18.169 -12.913 -54.552 1.00 35.06 95 GLY A CA 1
ATOM 749 C C . GLY A 1 95 ? 17.811 -14.387 -54.499 1.00 35.06 95 GLY A C 1
ATOM 750 O O . GLY A 1 95 ? 18.005 -15.030 -53.478 1.00 35.06 95 GLY A O 1
ATOM 751 N N . ALA A 1 96 ? 17.300 -14.916 -55.610 1.00 40.25 96 ALA A N 1
ATOM 752 C CA . ALA A 1 96 ? 17.373 -16.340 -55.898 1.00 40.25 96 ALA A CA 1
ATOM 753 C C . ALA A 1 96 ? 18.845 -16.772 -56.002 1.00 40.25 96 ALA A C 1
ATOM 755 O O . ALA A 1 96 ? 19.610 -16.113 -56.710 1.00 40.25 96 ALA A O 1
ATOM 756 N N . LYS A 1 97 ? 19.204 -17.873 -55.342 1.00 36.94 97 LYS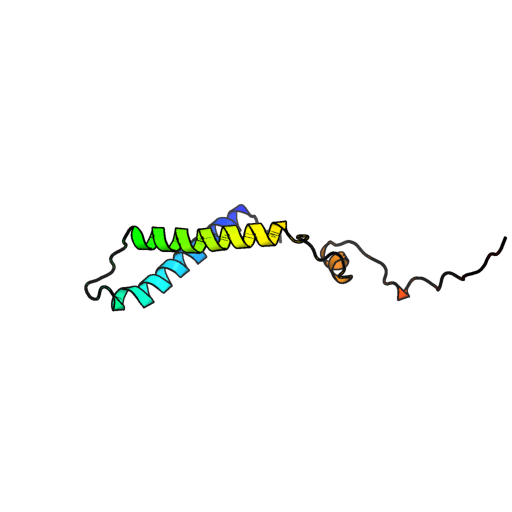 A N 1
ATOM 757 C CA . LYS A 1 97 ? 19.974 -19.008 -55.874 1.00 36.94 97 LYS A CA 1
ATOM 758 C C . LYS A 1 97 ? 19.958 -20.149 -54.866 1.00 36.94 97 LYS A C 1
ATOM 760 O O . LYS A 1 97 ? 20.080 -19.855 -53.660 1.00 36.94 97 LYS A O 1
#

Secondary structure (DSSP, 8-state):
----HHHHHHHHHHHHHHHHHHHHHHHHHHH-TT-----HHHHHHHHHHHHHHHHHHHHHHHHS-SS-SS-HHHHHHTT-----GGGS---------